Protein AF-A0A0N9IGC6-F1 (afdb_monomer_lite)

pLDDT: mean 84.23, std 11.09, range [43.72, 95.25]

Secondary structure (DSSP, 8-state):
----EEEEEEEEEEEE-TTT--EEEEEEEEEEEEET-PPPSSS---PEEE-GGG-EEEEEE-TTPPPBS-TT-EEEEEEEEEPPTT----EEEEEEEEEEE-TT--S-EEEEEEEEEEEEESEEEEEEEEEEE-GGGB-

Organism: NCBI:txid860235

Radius of gyration: 16.73 Å; chains: 1; bounding box: 41×33×43 Å

Sequence (139 aa):
MTSPLLCERRLDHLVTDAATGQTMRGTEYSGVMWIGGEPPTGGMFFGRSVPVAKARVASVLLPDSLPYLDPEATVVTQTWVSSGPGDPNPIIIAGQAELVPDPRGARVYWVQLTIRVAGSVPAGIGYRVVVEVHPDKVG

Structure (mmCIF, N/CA/C/O backbone):
data_AF-A0A0N9IGC6-F1
#
_entry.id   AF-A0A0N9IGC6-F1
#
loop_
_atom_site.group_PDB
_atom_site.id
_atom_site.type_symbol
_atom_site.label_atom_id
_atom_site.label_alt_id
_atom_site.label_comp_id
_atom_site.label_asym_id
_atom_site.label_entity_id
_atom_site.label_seq_id
_atom_site.pdbx_PDB_ins_code
_atom_site.Cartn_x
_atom_site.Cartn_y
_atom_site.Cartn_z
_atom_site.occupancy
_atom_site.B_iso_or_equiv
_atom_site.auth_seq_id
_atom_site.auth_comp_id
_atom_site.auth_asym_id
_atom_site.auth_atom_id
_atom_site.pdbx_PDB_model_num
ATOM 1 N N . MET A 1 1 ? 4.513 -12.585 -14.529 1.00 44.72 1 MET A N 1
ATOM 2 C CA . MET A 1 1 ? 5.733 -12.218 -13.781 1.00 44.72 1 MET A CA 1
ATOM 3 C C . MET A 1 1 ? 5.283 -11.474 -12.545 1.00 44.72 1 MET A C 1
ATOM 5 O O . MET A 1 1 ? 4.685 -10.417 -12.687 1.00 44.72 1 MET A O 1
ATOM 9 N N . THR A 1 2 ? 5.472 -12.071 -11.375 1.00 53.34 2 THR A N 1
ATOM 10 C CA . THR A 1 2 ? 5.227 -11.446 -10.073 1.00 53.34 2 THR A CA 1
ATOM 11 C C . THR A 1 2 ? 6.335 -10.432 -9.813 1.00 53.34 2 THR A C 1
ATOM 13 O O . THR A 1 2 ? 7.509 -10.789 -9.854 1.00 53.34 2 THR A O 1
ATOM 16 N N . SER A 1 3 ? 5.976 -9.167 -9.621 1.00 61.84 3 SER A N 1
ATOM 17 C CA . SER A 1 3 ? 6.912 -8.133 -9.179 1.00 61.84 3 SER A CA 1
ATOM 18 C C . SER A 1 3 ? 7.287 -8.413 -7.726 1.00 61.84 3 SER A C 1
ATOM 20 O O . SER A 1 3 ? 6.380 -8.400 -6.893 1.00 61.84 3 SER A O 1
ATOM 22 N N . PRO A 1 4 ? 8.558 -8.723 -7.403 1.00 70.56 4 PRO A N 1
ATOM 23 C CA . PRO A 1 4 ? 8.926 -8.968 -6.022 1.00 70.56 4 PRO A CA 1
ATOM 24 C C . PRO A 1 4 ? 8.757 -7.669 -5.235 1.00 70.56 4 PRO A C 1
ATOM 26 O O . PRO A 1 4 ? 9.176 -6.594 -5.678 1.00 70.56 4 PRO A O 1
ATOM 29 N N . LEU A 1 5 ? 8.086 -7.785 -4.094 1.00 72.94 5 LEU A N 1
ATOM 30 C CA . LEU A 1 5 ? 7.918 -6.711 -3.134 1.00 72.94 5 LEU A CA 1
ATOM 31 C C . LEU A 1 5 ? 8.808 -7.022 -1.936 1.00 72.94 5 LEU A C 1
ATOM 33 O O . LEU A 1 5 ? 8.678 -8.071 -1.306 1.00 72.94 5 LEU A O 1
ATOM 37 N N . LEU A 1 6 ? 9.734 -6.111 -1.670 1.00 74.38 6 LEU A N 1
ATOM 38 C CA . LEU A 1 6 ? 10.613 -6.141 -0.517 1.00 74.38 6 LEU A CA 1
ATOM 39 C C . LEU A 1 6 ? 10.006 -5.195 0.511 1.00 74.38 6 LEU A C 1
ATOM 41 O O . LEU A 1 6 ? 10.110 -3.976 0.369 1.00 74.38 6 LEU A O 1
ATOM 45 N N . CYS A 1 7 ? 9.316 -5.754 1.504 1.00 73.06 7 CYS A N 1
ATOM 46 C CA . CYS A 1 7 ? 8.902 -4.956 2.646 1.00 73.06 7 CYS A CA 1
ATOM 47 C C . CYS A 1 7 ? 10.101 -4.773 3.576 1.00 73.06 7 CYS A C 1
ATOM 49 O O . CYS A 1 7 ? 10.739 -5.749 3.971 1.00 73.06 7 CYS A O 1
ATOM 51 N N . GLU A 1 8 ? 10.412 -3.523 3.898 1.00 79.50 8 GLU A N 1
ATOM 52 C CA . GLU A 1 8 ? 11.593 -3.172 4.683 1.00 79.50 8 GLU A CA 1
ATOM 53 C C . GLU A 1 8 ? 11.213 -2.759 6.101 1.00 79.50 8 GLU A C 1
ATOM 55 O O . GLU A 1 8 ? 11.948 -3.042 7.050 1.00 79.50 8 GLU A O 1
ATOM 60 N N . ARG A 1 9 ? 10.063 -2.091 6.269 1.00 84.69 9 ARG A N 1
ATOM 61 C CA . ARG A 1 9 ? 9.678 -1.540 7.565 1.00 84.69 9 ARG A CA 1
ATOM 62 C C . ARG A 1 9 ? 8.169 -1.371 7.718 1.00 84.69 9 ARG A C 1
ATOM 64 O O . ARG A 1 9 ? 7.540 -0.664 6.928 1.00 84.69 9 ARG A O 1
ATOM 71 N N . ARG A 1 10 ? 7.662 -1.897 8.840 1.00 91.56 10 ARG A N 1
ATOM 72 C CA . ARG A 1 10 ? 6.383 -1.526 9.455 1.00 91.56 10 ARG A CA 1
ATOM 73 C C . ARG A 1 10 ? 6.615 -0.662 10.689 1.00 91.56 10 ARG A C 1
ATOM 75 O O . ARG A 1 10 ? 7.459 -1.000 11.520 1.00 91.56 10 ARG A O 1
ATOM 82 N N . LEU A 1 11 ? 5.864 0.424 10.835 1.00 92.00 11 LEU A N 1
ATOM 83 C CA . LEU A 1 11 ? 5.873 1.258 12.035 1.00 92.00 11 LEU A CA 1
ATOM 84 C C . LEU A 1 11 ? 4.445 1.506 12.527 1.00 92.00 11 LEU A C 1
ATOM 86 O O . LEU A 1 11 ? 3.670 2.215 11.891 1.00 92.00 11 LEU A O 1
ATOM 90 N N . ASP A 1 12 ? 4.128 0.952 13.692 1.00 92.81 12 ASP A N 1
ATOM 91 C CA . ASP A 1 12 ? 2.872 1.184 14.400 1.00 92.81 12 ASP A CA 1
ATOM 92 C C . ASP A 1 12 ? 3.026 2.349 15.386 1.00 92.81 12 ASP A C 1
ATOM 94 O O . ASP A 1 12 ? 3.994 2.406 16.146 1.00 92.81 12 ASP A O 1
ATOM 98 N N . HIS A 1 13 ? 2.077 3.280 15.382 1.00 92.25 13 HIS A N 1
ATOM 99 C CA . HIS A 1 13 ? 2.066 4.436 16.272 1.00 92.25 13 HIS A CA 1
ATOM 100 C C . HIS A 1 13 ? 0.635 4.925 16.535 1.00 92.25 13 HIS A C 1
ATOM 102 O O . HIS A 1 13 ? -0.301 4.579 15.818 1.00 92.25 13 HIS A O 1
ATOM 108 N N . LEU A 1 14 ? 0.453 5.708 17.598 1.00 93.00 14 LEU A N 1
ATOM 109 C CA . LEU A 1 14 ? -0.808 6.396 17.865 1.00 93.00 14 LEU A CA 1
ATOM 110 C C . LEU A 1 14 ? -0.733 7.810 17.291 1.00 93.00 14 LEU A C 1
ATOM 112 O O . LEU A 1 14 ? 0.267 8.505 17.472 1.00 93.00 14 LEU A O 1
ATOM 116 N N . VAL A 1 15 ? -1.797 8.220 16.617 1.00 91.19 15 VAL A N 1
ATOM 117 C CA . VAL A 1 15 ? -1.982 9.553 16.044 1.00 91.19 15 VAL A CA 1
ATOM 118 C C . VAL A 1 15 ? -3.265 10.151 16.594 1.00 91.19 15 VAL A C 1
ATOM 120 O O . VAL A 1 15 ? -4.225 9.439 16.871 1.00 91.19 15 VAL A O 1
ATOM 123 N N . THR A 1 16 ? -3.284 11.463 16.782 1.00 90.44 16 THR A N 1
ATOM 124 C CA . THR A 1 16 ? -4.511 12.175 17.140 1.00 90.44 16 THR A CA 1
ATOM 125 C C . THR A 1 16 ? -5.109 12.738 15.866 1.00 90.44 16 THR A C 1
ATOM 127 O O . THR A 1 16 ? -4.456 13.529 15.183 1.00 90.44 16 THR A O 1
ATOM 130 N N . ASP A 1 17 ? -6.341 12.349 15.553 1.00 84.00 17 ASP A N 1
ATOM 131 C CA . ASP A 1 17 ? -7.088 12.930 14.445 1.00 84.00 17 ASP A CA 1
ATOM 132 C C . ASP A 1 17 ? -7.287 14.429 14.712 1.00 84.00 17 ASP A C 1
ATOM 134 O O . ASP A 1 17 ? -7.868 14.832 15.722 1.00 84.00 17 ASP A O 1
ATOM 138 N N . ALA A 1 18 ? -6.763 15.273 13.824 1.00 80.62 18 ALA A N 1
ATOM 139 C CA . ALA A 1 18 ? -6.762 16.719 14.025 1.00 80.62 18 ALA A CA 1
ATOM 140 C C . ALA A 1 18 ? -8.162 17.352 13.914 1.00 80.62 18 ALA A C 1
ATOM 142 O O . ALA A 1 18 ? -8.369 18.450 14.430 1.00 80.62 18 ALA A O 1
ATOM 143 N N . ALA A 1 19 ? -9.111 16.691 13.245 1.00 83.50 19 ALA A N 1
ATOM 144 C CA . ALA A 1 19 ? -10.470 17.189 13.054 1.00 83.50 19 ALA A CA 1
ATOM 145 C C . ALA A 1 19 ? -11.400 16.800 14.214 1.00 83.50 19 ALA A C 1
ATOM 147 O O . ALA A 1 19 ? -12.267 17.582 14.599 1.00 83.50 19 ALA A O 1
ATOM 148 N N . THR A 1 20 ? -11.221 15.605 14.777 1.00 86.12 20 THR A N 1
ATOM 149 C CA . THR A 1 20 ? -12.110 15.023 15.796 1.00 86.12 20 THR A CA 1
ATOM 150 C C . THR A 1 20 ? -11.481 14.940 17.188 1.00 86.12 20 THR A C 1
ATOM 152 O O . THR A 1 20 ? -12.197 14.767 18.173 1.00 86.12 20 THR A O 1
ATOM 155 N N . GLY A 1 21 ? -10.155 15.055 17.295 1.00 88.19 21 GLY A N 1
ATOM 156 C CA . GLY A 1 21 ? -9.399 14.883 18.538 1.00 88.19 21 GLY A CA 1
ATOM 157 C C . GLY A 1 21 ? -9.296 13.431 19.016 1.00 88.19 21 GLY A C 1
ATOM 158 O O . GLY A 1 21 ? -8.777 13.188 20.107 1.00 88.19 21 GLY A O 1
ATOM 159 N N . GLN A 1 22 ? -9.794 12.464 18.241 1.00 89.62 22 GLN A N 1
ATOM 160 C CA . GLN A 1 22 ? -9.787 11.055 18.622 1.00 89.62 22 GLN A CA 1
ATOM 161 C C . GLN A 1 22 ? -8.397 10.434 18.473 1.00 89.62 22 GLN A C 1
ATOM 163 O O . GLN A 1 22 ? -7.630 10.777 17.573 1.00 89.62 22 GLN A O 1
ATOM 168 N N . THR A 1 23 ? -8.075 9.486 19.355 1.00 92.00 23 THR A N 1
ATOM 169 C CA . THR A 1 23 ? -6.876 8.659 19.214 1.00 92.00 23 THR A CA 1
ATOM 170 C C . THR A 1 23 ? -7.113 7.593 18.153 1.00 92.00 23 THR A C 1
ATOM 172 O O . THR A 1 23 ? -7.974 6.730 18.298 1.00 92.00 23 THR A O 1
ATOM 175 N N . MET A 1 24 ? -6.299 7.644 17.112 1.00 92.19 24 MET A N 1
ATOM 176 C CA . MET A 1 24 ? -6.273 6.725 15.989 1.00 92.19 24 MET A CA 1
ATOM 177 C C . MET A 1 24 ? -4.979 5.908 16.036 1.00 92.19 24 MET A C 1
ATOM 179 O O . MET A 1 24 ? -3.951 6.345 16.558 1.00 92.19 24 MET A O 1
ATOM 183 N N . ARG A 1 25 ? -5.017 4.697 15.491 1.00 92.25 25 ARG A N 1
ATOM 184 C CA . ARG A 1 25 ? -3.828 3.888 15.236 1.00 92.25 25 ARG A CA 1
ATOM 185 C C . ARG A 1 25 ? -3.354 4.161 13.815 1.00 92.25 25 ARG A C 1
ATOM 187 O O . ARG A 1 25 ? -4.090 3.897 12.870 1.00 92.25 25 ARG A O 1
ATOM 194 N N . GLY A 1 26 ? -2.126 4.648 13.689 1.00 93.00 26 GLY A N 1
ATOM 195 C CA . GLY A 1 26 ? -1.406 4.783 12.432 1.00 93.00 26 GLY A CA 1
ATOM 196 C C . GLY A 1 26 ? -0.463 3.600 12.233 1.00 93.00 26 GLY A C 1
ATOM 197 O O . GLY A 1 26 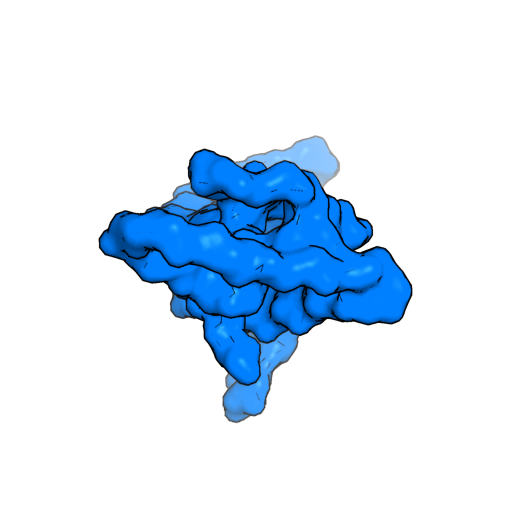? 0.366 3.303 13.097 1.00 93.00 26 GLY A O 1
ATOM 198 N N . THR A 1 27 ? -0.558 2.932 11.091 1.00 94.69 27 THR A N 1
ATOM 199 C CA . THR A 1 27 ? 0.412 1.919 10.670 1.00 94.69 27 THR A CA 1
ATOM 200 C C . THR A 1 27 ? 1.028 2.343 9.350 1.00 94.69 27 THR A C 1
ATOM 202 O O . THR A 1 27 ? 0.337 2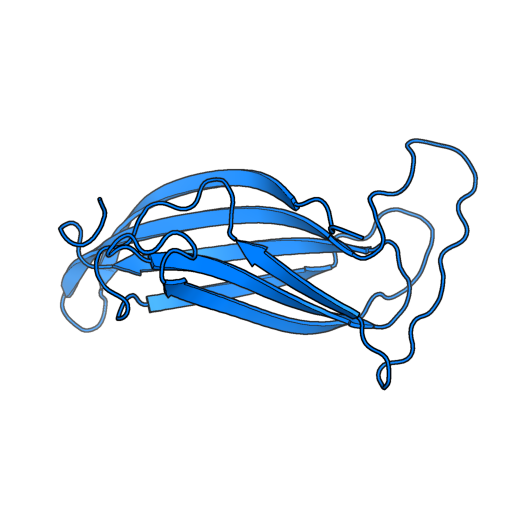.514 8.348 1.00 94.69 27 THR A O 1
ATOM 205 N N . GLU A 1 28 ? 2.343 2.517 9.357 1.00 94.62 28 GLU A N 1
ATOM 206 C CA . GLU A 1 28 ? 3.129 2.842 8.177 1.00 94.62 28 GLU A CA 1
ATOM 207 C C . GLU A 1 28 ? 3.806 1.586 7.631 1.00 94.62 28 GLU A C 1
ATOM 209 O O . GLU A 1 28 ? 4.510 0.893 8.365 1.00 94.62 28 GLU A O 1
ATOM 214 N N . TYR A 1 29 ? 3.632 1.336 6.338 1.00 94.38 29 TYR A N 1
ATOM 215 C CA . TYR A 1 29 ? 4.284 0.283 5.570 1.00 94.38 29 TYR A CA 1
ATOM 216 C C . TYR A 1 29 ? 5.198 0.916 4.532 1.00 94.38 29 TYR A C 1
ATOM 218 O O . TYR A 1 29 ? 4.760 1.770 3.758 1.00 94.38 29 TYR A O 1
ATOM 226 N N . SER A 1 30 ? 6.452 0.485 4.473 1.00 93.38 30 SER A N 1
ATOM 227 C CA . SER A 1 30 ? 7.412 1.012 3.505 1.00 93.38 30 SER A CA 1
ATOM 228 C C . SER A 1 30 ? 8.345 -0.063 2.967 1.00 93.38 30 SER A C 1
ATOM 230 O O . SE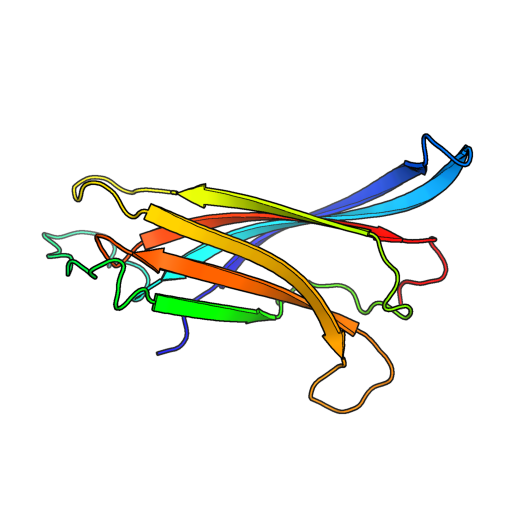R A 1 30 ? 8.639 -1.060 3.634 1.00 93.38 30 SER A O 1
ATOM 232 N N . GLY A 1 31 ? 8.788 0.140 1.733 1.00 91.31 31 GLY A N 1
ATOM 233 C CA . GLY A 1 31 ? 9.672 -0.788 1.048 1.00 91.31 31 GLY A CA 1
ATOM 234 C C . GLY A 1 31 ? 9.829 -0.456 -0.427 1.00 91.31 31 GLY A C 1
ATOM 235 O O . GLY A 1 31 ? 9.524 0.656 -0.871 1.00 91.31 31 GLY A O 1
ATOM 236 N N . VAL A 1 32 ? 10.285 -1.446 -1.194 1.00 89.44 32 VAL A N 1
ATOM 237 C CA . VAL A 1 32 ? 10.527 -1.329 -2.634 1.00 89.44 32 VAL A CA 1
ATOM 238 C C . VAL A 1 32 ? 9.773 -2.420 -3.384 1.00 89.44 32 VAL A C 1
ATOM 240 O O . VAL A 1 32 ? 9.869 -3.605 -3.069 1.00 89.44 32 VAL A O 1
ATOM 243 N N . MET A 1 33 ? 9.042 -2.028 -4.426 1.00 87.94 33 MET A N 1
ATOM 244 C CA . MET A 1 33 ? 8.470 -2.954 -5.399 1.00 87.94 33 MET A CA 1
ATOM 245 C C . MET A 1 33 ? 9.250 -2.891 -6.713 1.00 87.94 33 MET A C 1
ATOM 247 O O . MET A 1 33 ? 9.395 -1.822 -7.306 1.00 87.94 33 MET A O 1
ATOM 251 N N . TRP A 1 34 ? 9.685 -4.046 -7.214 1.00 86.56 34 TRP A N 1
ATOM 252 C CA . TRP A 1 34 ? 10.409 -4.140 -8.481 1.00 86.56 34 TRP A CA 1
ATOM 253 C C . TRP A 1 34 ? 9.484 -4.450 -9.659 1.00 86.56 34 TRP A C 1
ATOM 255 O O . TRP A 1 34 ? 8.977 -5.564 -9.832 1.00 86.56 34 TRP A O 1
ATOM 265 N N . ILE A 1 35 ? 9.2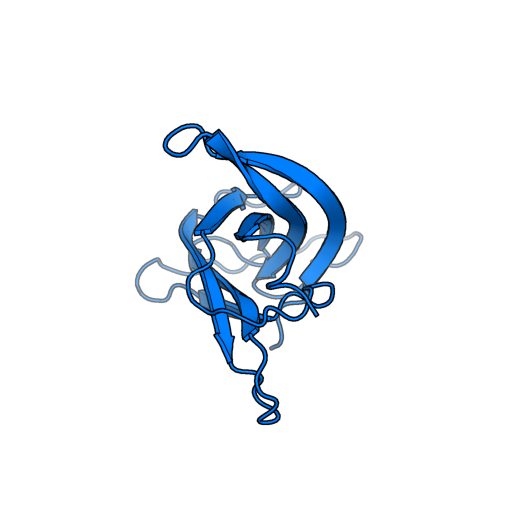87 -3.475 -10.541 1.00 82.94 35 ILE A N 1
ATOM 266 C CA . ILE A 1 35 ? 8.538 -3.648 -11.787 1.00 82.94 35 ILE A CA 1
ATOM 267 C C . ILE A 1 35 ? 9.475 -4.186 -12.860 1.00 82.94 35 ILE A C 1
ATOM 269 O O . ILE A 1 35 ? 10.424 -3.513 -13.234 1.00 82.94 35 ILE A O 1
ATOM 273 N N . GLY A 1 36 ? 9.184 -5.370 -13.406 1.00 79.31 36 GLY A N 1
ATOM 274 C CA . GLY A 1 36 ? 10.048 -6.018 -14.403 1.00 79.31 36 GLY A CA 1
ATOM 275 C C . GLY A 1 36 ? 11.128 -6.937 -13.822 1.00 79.31 36 GLY A C 1
ATOM 276 O O . GLY A 1 36 ? 11.928 -7.449 -14.596 1.00 79.31 36 GLY A O 1
ATOM 277 N N . GLY A 1 37 ? 11.094 -7.188 -12.508 1.00 79.56 37 GLY A N 1
ATOM 278 C CA . GLY A 1 37 ? 12.076 -8.000 -11.783 1.00 79.56 37 GLY A CA 1
ATOM 279 C C . GLY A 1 37 ? 13.134 -7.140 -11.097 1.00 79.56 37 GLY A C 1
ATOM 280 O O . GLY A 1 37 ? 13.318 -5.982 -11.456 1.00 79.56 37 GLY A O 1
ATOM 281 N N . GLU A 1 38 ? 13.795 -7.690 -10.085 1.00 79.94 38 GLU A N 1
ATOM 282 C CA . GLU A 1 38 ? 14.975 -7.063 -9.488 1.00 79.94 38 GLU A CA 1
ATOM 283 C C . GLU A 1 38 ? 16.173 -7.259 -10.435 1.00 79.94 38 GLU A C 1
ATOM 285 O O . GLU A 1 38 ? 16.364 -8.371 -10.944 1.00 79.94 38 GLU A O 1
ATOM 290 N N . PRO A 1 39 ? 16.950 -6.207 -10.745 1.00 73.19 39 PRO A N 1
ATOM 291 C CA . PRO A 1 39 ? 18.135 -6.350 -11.573 1.00 73.19 39 PRO A CA 1
ATOM 292 C C . PRO A 1 39 ? 19.182 -7.224 -10.859 1.00 73.19 39 PRO A C 1
ATOM 294 O O . PRO A 1 39 ? 19.338 -7.128 -9.642 1.00 73.19 39 PRO A O 1
ATOM 297 N N . PRO A 1 40 ? 19.925 -8.071 -11.593 1.00 70.94 40 PRO A N 1
ATOM 298 C CA . PRO A 1 40 ? 20.984 -8.881 -11.003 1.00 70.94 40 PRO A CA 1
ATOM 299 C C . PRO A 1 40 ? 22.073 -8.003 -10.369 1.00 70.94 40 PRO A C 1
ATOM 301 O O . PRO A 1 40 ? 22.424 -6.940 -10.885 1.00 70.94 40 PRO A O 1
ATOM 304 N N . THR A 1 41 ? 22.637 -8.465 -9.253 1.00 69.75 41 THR A N 1
ATOM 305 C CA . THR A 1 41 ? 23.758 -7.811 -8.572 1.00 69.75 41 THR A CA 1
ATOM 306 C C . THR A 1 41 ? 25.043 -7.980 -9.390 1.00 69.75 41 THR A C 1
ATOM 308 O O . THR A 1 41 ? 25.742 -8.986 -9.289 1.00 69.75 41 THR A O 1
ATOM 311 N N . GLY A 1 42 ? 25.357 -6.976 -10.214 1.00 63.28 42 GLY A N 1
ATOM 312 C CA . GLY A 1 42 ? 26.584 -6.896 -11.014 1.00 63.28 42 GLY A CA 1
ATOM 313 C C . GLY A 1 42 ? 26.400 -7.212 -12.504 1.00 63.28 42 GLY A C 1
ATOM 314 O O . GLY A 1 42 ? 25.450 -7.870 -12.919 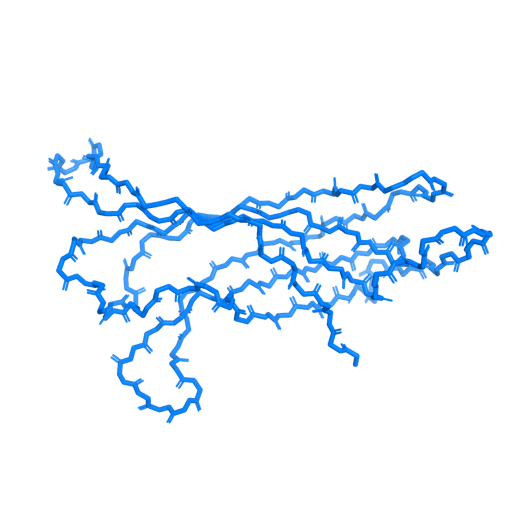1.00 63.28 42 GLY A O 1
ATOM 315 N N . GLY A 1 43 ? 27.345 -6.733 -13.320 1.00 63.28 43 GLY A N 1
ATOM 316 C CA . GLY A 1 43 ? 27.325 -6.873 -14.780 1.00 63.28 43 GLY A CA 1
ATOM 317 C C . GLY A 1 43 ? 26.603 -5.736 -15.513 1.00 63.28 43 GLY A C 1
ATOM 318 O O . GLY A 1 43 ? 26.026 -4.837 -14.906 1.00 63.28 43 GLY A O 1
ATOM 319 N N . MET A 1 44 ? 26.677 -5.759 -16.847 1.00 64.50 44 MET A N 1
ATOM 320 C CA . MET A 1 44 ? 25.959 -4.821 -17.710 1.00 64.50 44 MET A CA 1
ATOM 321 C C . MET A 1 44 ? 24.542 -5.349 -17.941 1.00 64.50 44 MET A C 1
ATOM 323 O O . MET A 1 44 ? 24.367 -6.444 -18.473 1.00 64.50 44 MET A O 1
ATOM 327 N N . PHE A 1 45 ? 23.538 -4.577 -17.535 1.00 66.94 45 PHE A N 1
ATOM 328 C CA . PHE A 1 45 ? 22.133 -4.915 -17.725 1.00 66.94 45 PHE A CA 1
ATOM 329 C C . PHE A 1 45 ? 21.499 -3.954 -18.736 1.00 66.94 45 PHE A C 1
ATOM 331 O O . PHE A 1 45 ? 21.704 -2.745 -18.656 1.00 66.94 45 PHE A O 1
ATOM 338 N N . PHE A 1 46 ? 20.717 -4.487 -19.676 1.00 67.00 46 PHE A N 1
ATOM 339 C CA . PHE A 1 46 ? 19.970 -3.685 -20.645 1.00 67.00 46 PHE A CA 1
ATOM 340 C C . PHE A 1 46 ? 18.496 -3.620 -20.245 1.00 67.00 46 PHE A C 1
ATOM 342 O O . PHE A 1 46 ? 17.780 -4.622 -20.311 1.00 67.00 46 PHE A O 1
ATOM 349 N N . GLY A 1 47 ? 18.042 -2.433 -19.837 1.00 70.88 47 GLY A N 1
ATOM 350 C CA . GLY A 1 47 ? 16.629 -2.147 -19.613 1.00 70.88 47 GLY A CA 1
ATOM 351 C C . GLY A 1 47 ? 15.811 -2.217 -20.899 1.00 70.88 47 GLY A C 1
ATOM 352 O O . GLY A 1 47 ? 16.324 -2.064 -22.009 1.00 70.88 47 GLY A O 1
ATOM 353 N N . ARG A 1 48 ? 14.500 -2.437 -20.757 1.00 74.75 48 ARG A N 1
ATOM 354 C CA . ARG A 1 48 ? 13.545 -2.179 -21.845 1.00 74.75 48 ARG A CA 1
ATOM 355 C C . ARG A 1 48 ? 12.796 -0.887 -21.556 1.00 74.75 48 ARG A C 1
ATOM 357 O O . ARG A 1 48 ? 12.349 -0.671 -20.431 1.00 74.75 48 ARG A O 1
ATOM 364 N N . SER A 1 49 ? 12.540 -0.102 -22.595 1.00 80.69 49 SER A N 1
ATOM 365 C CA . SER A 1 49 ? 11.631 1.037 -22.501 1.00 80.69 49 SER A CA 1
ATOM 366 C C . SER A 1 49 ? 10.176 0.592 -22.675 1.00 80.69 49 SER A C 1
ATOM 368 O O . SER A 1 49 ? 9.839 -0.180 -23.579 1.00 80.69 49 SER A O 1
ATOM 370 N N . VAL A 1 50 ? 9.296 1.068 -21.797 1.00 77.50 50 VAL A N 1
ATOM 371 C CA . VAL A 1 50 ? 7.848 0.862 -21.852 1.00 77.50 50 VAL A CA 1
ATOM 372 C C . VAL A 1 50 ? 7.176 2.199 -22.178 1.00 77.50 50 VAL A C 1
ATOM 374 O O . VAL A 1 50 ? 7.255 3.124 -21.372 1.00 77.50 50 VAL A O 1
ATOM 377 N N . PRO A 1 51 ? 6.466 2.339 -23.311 1.00 78.75 51 PRO A N 1
ATOM 378 C CA . PRO A 1 51 ? 5.766 3.582 -23.617 1.00 78.75 51 PRO A CA 1
ATOM 379 C C . PRO A 1 51 ? 4.598 3.804 -22.646 1.00 78.75 51 PRO A C 1
ATOM 381 O O . PRO A 1 51 ? 3.960 2.843 -22.215 1.00 78.75 51 PRO A O 1
ATOM 384 N N . VAL A 1 52 ? 4.256 5.066 -22.365 1.00 77.62 52 VAL A N 1
ATOM 385 C CA . VAL A 1 52 ? 3.152 5.454 -21.456 1.00 77.62 52 VAL A CA 1
ATOM 386 C C . VAL A 1 52 ? 1.826 4.773 -21.824 1.00 77.62 52 VAL A C 1
ATOM 388 O O . VAL A 1 52 ? 1.119 4.269 -20.951 1.00 77.62 52 VAL A O 1
ATOM 391 N N . ALA A 1 53 ? 1.527 4.650 -23.122 1.00 82.06 53 ALA A N 1
ATOM 392 C CA . ALA A 1 53 ? 0.334 3.959 -23.623 1.00 82.06 53 ALA A CA 1
ATOM 393 C C . ALA A 1 53 ? 0.285 2.455 -23.276 1.00 82.06 53 ALA A C 1
ATOM 395 O O . ALA A 1 53 ? -0.787 1.858 -23.280 1.00 82.06 53 ALA A O 1
ATOM 396 N N . LYS A 1 54 ? 1.431 1.835 -22.965 1.00 84.94 54 LYS A N 1
ATOM 397 C CA . LYS A 1 54 ? 1.562 0.424 -22.559 1.00 84.94 54 LYS A CA 1
ATOM 398 C C . LYS A 1 54 ? 2.160 0.284 -21.159 1.00 84.94 54 LYS A C 1
ATOM 400 O O . LYS A 1 54 ? 2.860 -0.694 -20.887 1.00 84.94 54 LYS A O 1
ATOM 405 N N . ALA A 1 55 ? 1.905 1.269 -20.297 1.00 84.19 55 ALA A N 1
ATOM 406 C CA . ALA A 1 55 ? 2.350 1.268 -18.912 1.00 84.19 55 ALA A CA 1
ATOM 407 C C . ALA A 1 55 ? 2.098 -0.082 -18.233 1.00 84.19 55 ALA A C 1
ATOM 409 O O . ALA A 1 55 ? 1.042 -0.698 -18.400 1.00 84.19 55 ALA A O 1
ATOM 410 N N . ARG A 1 56 ? 3.075 -0.537 -17.455 1.00 85.19 56 ARG A N 1
ATOM 411 C CA . ARG A 1 56 ? 2.937 -1.738 -16.639 1.00 85.19 56 ARG A CA 1
ATOM 412 C C . ARG A 1 56 ? 2.202 -1.381 -15.359 1.00 85.19 56 ARG A C 1
ATOM 414 O O . ARG A 1 56 ? 2.479 -0.350 -14.758 1.00 85.19 56 ARG A O 1
ATOM 421 N N . VAL A 1 57 ? 1.279 -2.247 -14.968 1.00 88.06 57 VAL A N 1
ATOM 422 C CA . VAL A 1 57 ? 0.574 -2.175 -13.690 1.00 88.06 57 VAL A CA 1
ATOM 423 C C . VAL A 1 57 ? 1.019 -3.372 -12.866 1.00 88.06 57 VAL A C 1
ATOM 425 O O . VAL A 1 57 ? 1.037 -4.493 -13.380 1.00 88.06 57 VAL A O 1
ATOM 428 N N . ALA A 1 58 ? 1.392 -3.127 -11.617 1.00 88.75 58 ALA A N 1
ATOM 429 C CA . ALA A 1 58 ? 1.557 -4.164 -10.614 1.00 88.75 58 ALA A CA 1
ATOM 430 C C . ALA A 1 58 ? 0.637 -3.850 -9.439 1.00 88.75 58 ALA A C 1
ATOM 432 O O . ALA A 1 58 ? 0.621 -2.717 -8.959 1.00 88.75 58 ALA A O 1
ATOM 433 N N . SER A 1 59 ? -0.107 -4.864 -9.011 1.00 91.56 59 SER A N 1
ATOM 434 C CA . SER A 1 59 ? -0.990 -4.823 -7.851 1.00 91.56 59 SER A CA 1
ATOM 435 C C . SER A 1 59 ? -0.614 -5.974 -6.936 1.00 91.56 59 SER A C 1
ATOM 437 O O . SER A 1 59 ? -0.517 -7.117 -7.389 1.00 91.56 59 SER A O 1
ATOM 439 N N . VAL A 1 60 ? -0.350 -5.662 -5.673 1.00 90.62 60 VAL A N 1
ATOM 440 C CA . VAL A 1 60 ? 0.155 -6.614 -4.684 1.00 90.62 60 VAL A CA 1
ATOM 441 C C . VAL A 1 60 ? -0.456 -6.320 -3.321 1.00 90.62 60 VAL A C 1
ATOM 443 O O . VAL A 1 60 ? -0.592 -5.160 -2.935 1.00 90.62 60 VAL A O 1
ATOM 446 N N . LEU A 1 61 ? -0.811 -7.373 -2.587 1.00 92.00 61 LEU A N 1
ATOM 447 C CA . LEU A 1 61 ? -1.104 -7.257 -1.161 1.00 92.00 61 LEU A CA 1
ATOM 448 C C . LEU A 1 61 ? 0.208 -7.027 -0.410 1.00 92.00 61 LEU A C 1
ATOM 450 O O . LEU A 1 61 ? 1.197 -7.714 -0.686 1.00 92.00 61 LEU A O 1
ATOM 454 N N . LEU A 1 62 ? 0.223 -6.082 0.530 1.00 91.31 62 LEU A N 1
ATOM 455 C CA . LEU A 1 62 ? 1.389 -5.872 1.381 1.00 91.31 62 LEU A CA 1
ATOM 456 C C . LEU A 1 62 ? 1.545 -7.075 2.334 1.00 91.31 62 LEU A C 1
ATOM 458 O O . LEU A 1 62 ? 0.608 -7.403 3.062 1.00 91.31 62 LEU A O 1
ATOM 462 N N . PRO A 1 63 ? 2.701 -7.761 2.333 1.00 83.44 63 PRO A N 1
ATOM 463 C CA . PRO A 1 63 ? 2.882 -9.051 2.999 1.00 83.44 63 PRO A CA 1
ATOM 464 C C . PRO A 1 63 ? 2.878 -8.957 4.528 1.00 83.44 63 PRO A C 1
ATOM 466 O O . PRO A 1 63 ? 2.594 -9.943 5.200 1.00 83.44 63 PRO A O 1
ATOM 469 N N . ASP A 1 64 ? 3.191 -7.787 5.075 1.00 85.12 64 ASP A N 1
ATOM 470 C CA . ASP A 1 64 ? 3.209 -7.474 6.503 1.00 85.12 64 ASP A CA 1
ATOM 471 C C . ASP A 1 64 ? 2.014 -6.611 6.943 1.00 85.12 64 ASP A C 1
ATOM 473 O O . ASP A 1 64 ? 1.987 -6.144 8.091 1.00 85.12 64 ASP A O 1
ATOM 477 N N . SER A 1 65 ? 1.034 -6.420 6.045 1.00 87.88 65 SER A N 1
ATOM 478 C CA . SER A 1 65 ? -0.235 -5.759 6.344 1.00 87.88 65 SER A CA 1
ATOM 479 C C . SER A 1 65 ? -0.876 -6.393 7.568 1.00 87.88 65 SER A C 1
ATOM 481 O O . SER A 1 65 ? -0.927 -7.614 7.702 1.00 87.88 65 SER A O 1
ATOM 483 N N . LEU A 1 66 ? -1.404 -5.556 8.449 1.00 91.56 66 LEU A N 1
ATOM 484 C CA . LEU A 1 66 ? -2.313 -5.995 9.498 1.00 91.56 66 LEU A CA 1
ATOM 485 C C . LEU A 1 66 ? -3.680 -6.339 8.885 1.00 91.56 66 LEU A C 1
ATOM 487 O O . LEU A 1 66 ? -4.011 -5.807 7.817 1.00 91.56 66 LEU A O 1
ATOM 491 N N . PRO A 1 67 ? -4.471 -7.214 9.528 1.00 93.25 67 PRO A N 1
ATOM 492 C CA . PRO A 1 67 ? -5.859 -7.412 9.154 1.00 93.25 67 PRO A CA 1
ATOM 493 C C . PRO A 1 67 ? -6.702 -6.252 9.698 1.00 93.25 67 PRO A C 1
ATOM 495 O O . PRO A 1 67 ? -6.767 -6.008 10.904 1.00 93.25 67 PRO A O 1
ATOM 498 N N . TYR A 1 68 ? -7.374 -5.538 8.804 1.00 93.38 68 TYR A N 1
ATOM 499 C CA . TYR A 1 68 ? -8.292 -4.461 9.163 1.00 93.38 68 TYR A CA 1
ATOM 500 C C . TYR A 1 68 ? -9.718 -5.000 9.226 1.00 93.38 68 TYR A C 1
ATOM 502 O O . TYR A 1 68 ? -10.149 -5.745 8.349 1.00 93.38 68 TYR A O 1
ATOM 510 N N . LEU A 1 69 ? -10.459 -4.643 10.270 1.00 92.75 69 LEU A N 1
ATOM 511 C CA . LEU A 1 69 ? -11.851 -5.068 10.467 1.00 92.75 69 LEU A CA 1
ATOM 512 C C . LEU A 1 69 ? -12.854 -4.111 9.810 1.00 92.75 69 LEU A C 1
ATOM 514 O O . LEU A 1 69 ? -14.047 -4.405 9.763 1.00 92.75 69 LEU A O 1
ATOM 518 N N . ASP A 1 70 ? -12.373 -2.964 9.334 1.00 83.62 70 ASP A N 1
ATOM 519 C CA . ASP A 1 70 ? -13.178 -1.870 8.805 1.00 83.62 70 ASP A CA 1
ATOM 520 C C . ASP A 1 70 ? -12.601 -1.385 7.468 1.00 83.62 70 ASP A C 1
ATOM 522 O O . ASP A 1 70 ? -11.408 -1.066 7.420 1.00 83.62 70 ASP A O 1
ATOM 526 N N . PRO A 1 71 ? -13.397 -1.330 6.386 1.00 84.12 71 PRO A N 1
ATOM 527 C CA . PRO A 1 71 ? -12.938 -0.778 5.117 1.00 84.12 71 PRO A CA 1
ATOM 528 C C . PRO A 1 71 ? -12.833 0.754 5.119 1.00 84.12 71 PRO A C 1
ATOM 530 O O . PRO A 1 71 ? -12.205 1.293 4.213 1.00 84.12 71 PRO A O 1
ATOM 533 N N . GLU A 1 72 ? -13.421 1.462 6.092 1.00 82.94 72 GLU A N 1
ATOM 534 C CA . GLU A 1 72 ? -13.466 2.935 6.119 1.00 82.94 72 GLU A CA 1
ATOM 535 C C . GLU A 1 72 ? -12.206 3.595 6.714 1.00 82.94 72 GLU A C 1
ATOM 537 O O . GLU A 1 72 ? -12.221 4.771 7.075 1.00 82.94 72 GLU A O 1
ATOM 542 N N . ALA A 1 73 ? -11.092 2.866 6.819 1.00 85.94 73 ALA A N 1
ATOM 543 C CA . ALA A 1 73 ? -9.828 3.445 7.264 1.00 85.94 73 ALA A CA 1
ATOM 544 C C . ALA A 1 73 ? -9.307 4.506 6.281 1.00 85.94 73 ALA A C 1
ATOM 546 O O . ALA A 1 73 ? -9.414 4.368 5.059 1.00 85.94 73 ALA A O 1
ATOM 547 N N . THR A 1 74 ? -8.639 5.526 6.814 1.00 87.06 74 THR A N 1
ATOM 548 C CA . THR A 1 74 ? -7.905 6.485 5.988 1.00 87.06 74 THR A CA 1
ATOM 549 C C . THR A 1 74 ? -6.639 5.811 5.470 1.00 87.06 74 THR A C 1
ATOM 551 O O . THR A 1 74 ? -5.808 5.358 6.255 1.00 87.06 74 THR A O 1
ATOM 554 N N . VAL A 1 75 ? -6.466 5.763 4.146 1.00 88.88 75 VAL A N 1
ATOM 555 C CA . VAL A 1 75 ? -5.270 5.202 3.501 1.00 88.88 75 VAL A CA 1
ATOM 556 C C . VAL A 1 75 ? -4.579 6.284 2.680 1.00 88.88 75 VAL A C 1
ATOM 558 O O . VAL A 1 75 ? -5.114 6.774 1.687 1.00 88.88 75 VAL A O 1
ATOM 561 N N . VAL A 1 76 ? -3.362 6.644 3.077 1.00 89.25 76 VAL A N 1
ATOM 562 C CA . VAL A 1 76 ? -2.518 7.609 2.366 1.00 89.25 76 VAL A CA 1
ATOM 563 C C . VAL A 1 76 ? -1.357 6.870 1.726 1.00 89.25 76 VAL A C 1
ATOM 565 O O . VAL A 1 76 ? -0.651 6.108 2.379 1.00 89.25 76 VAL A O 1
ATOM 568 N N . THR A 1 77 ? -1.137 7.107 0.435 1.00 91.69 77 THR A N 1
ATOM 569 C CA . THR A 1 77 ? -0.064 6.459 -0.326 1.00 91.69 77 THR A CA 1
ATOM 570 C C . THR A 1 77 ? 0.884 7.485 -0.909 1.00 91.69 77 THR A C 1
ATOM 572 O O . THR A 1 77 ? 0.469 8.446 -1.552 1.00 91.69 77 THR A O 1
ATOM 575 N N . GLN A 1 78 ? 2.174 7.243 -0.728 1.00 91.38 78 GLN A N 1
ATOM 576 C CA . GLN A 1 78 ? 3.257 7.973 -1.363 1.00 91.38 78 GLN A CA 1
ATOM 577 C C . GLN A 1 78 ? 4.122 6.970 -2.122 1.00 91.38 78 GLN A C 1
ATOM 579 O O . GLN A 1 78 ? 4.466 5.908 -1.605 1.00 91.38 78 GLN A O 1
ATOM 584 N N . THR A 1 79 ? 4.461 7.295 -3.366 1.00 86.75 79 THR A N 1
ATOM 585 C CA . THR A 1 79 ? 5.336 6.465 -4.201 1.00 86.75 79 THR A CA 1
ATOM 586 C C . THR A 1 79 ? 6.403 7.338 -4.835 1.00 86.75 79 THR A C 1
ATOM 588 O O . THR A 1 79 ? 6.142 8.485 -5.198 1.00 86.75 79 THR A O 1
ATOM 591 N N . TRP A 1 80 ? 7.613 6.805 -4.950 1.00 86.94 80 TRP A N 1
ATOM 592 C CA . TRP A 1 80 ? 8.736 7.487 -5.579 1.00 86.94 80 TRP A CA 1
ATOM 593 C C . TRP A 1 80 ? 9.614 6.489 -6.324 1.00 86.94 80 TRP A C 1
ATOM 595 O O . TRP A 1 80 ? 9.638 5.292 -6.041 1.00 86.94 80 TRP A O 1
ATOM 605 N N . VAL A 1 81 ? 10.337 6.986 -7.318 1.00 81.69 81 VAL A N 1
ATOM 606 C CA . VAL A 1 81 ? 11.301 6.176 -8.057 1.00 81.69 81 VAL A CA 1
ATOM 607 C C . VAL A 1 81 ? 12.533 5.962 -7.181 1.00 81.69 81 VAL A C 1
ATOM 609 O O . VAL A 1 81 ? 13.143 6.926 -6.725 1.00 81.69 81 VAL A O 1
ATOM 612 N N . SER A 1 82 ? 12.916 4.703 -6.9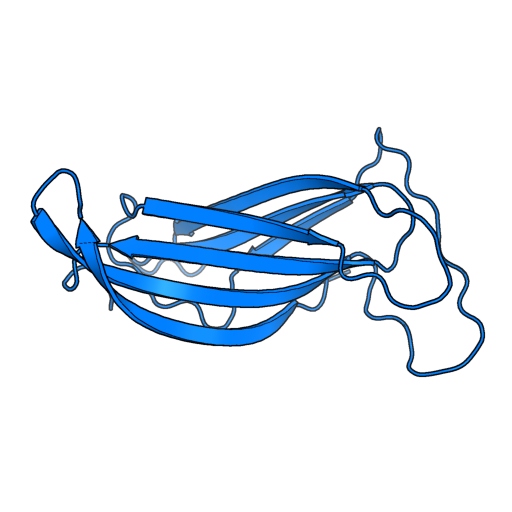81 1.00 71.50 82 SER A N 1
ATOM 613 C CA . SER A 1 82 ? 14.199 4.303 -6.404 1.00 71.50 82 SER A CA 1
ATOM 614 C C . SER A 1 82 ? 15.072 3.771 -7.546 1.00 71.50 82 SER A C 1
ATOM 616 O O . SER A 1 82 ? 15.050 2.586 -7.877 1.00 71.50 82 SER A O 1
ATOM 618 N N . SER A 1 83 ? 15.750 4.664 -8.271 1.00 63.84 83 SER A N 1
ATOM 619 C CA . SER A 1 83 ? 16.602 4.275 -9.403 1.00 63.84 83 SER A CA 1
ATOM 620 C C . SER A 1 83 ? 17.994 3.848 -8.932 1.00 63.84 83 SER A C 1
ATOM 622 O O . SER A 1 83 ? 18.648 4.592 -8.202 1.00 63.84 83 SER A O 1
ATOM 624 N N . GLY A 1 84 ? 18.469 2.694 -9.411 1.00 51.91 84 GLY A N 1
ATOM 625 C CA . GLY A 1 84 ? 19.884 2.309 -9.373 1.00 51.91 84 GLY A CA 1
ATOM 626 C C . GLY A 1 84 ? 20.687 2.916 -10.540 1.00 51.91 84 GLY A C 1
ATOM 627 O O . GLY A 1 84 ? 20.094 3.487 -11.458 1.00 51.91 84 GLY A O 1
ATOM 628 N N . PRO A 1 85 ? 22.030 2.824 -10.533 1.00 43.72 85 PRO A N 1
ATOM 629 C CA . PRO A 1 85 ? 22.873 3.472 -11.538 1.00 43.72 85 PRO A CA 1
ATOM 630 C C . PRO A 1 85 ? 22.659 2.878 -12.942 1.00 43.72 85 PRO A C 1
ATOM 632 O O . PRO A 1 85 ? 22.755 1.665 -13.105 1.00 43.72 85 PRO A O 1
ATOM 635 N N . GLY A 1 86 ? 22.452 3.724 -13.962 1.00 52.28 86 GLY A N 1
ATOM 636 C CA . GLY A 1 86 ? 22.670 3.351 -15.370 1.00 52.28 86 GLY A CA 1
ATOM 637 C C . GLY A 1 86 ? 21.485 3.356 -16.349 1.00 52.28 86 GLY A C 1
ATOM 638 O O . GLY A 1 86 ? 21.737 3.115 -17.525 1.00 52.28 86 GLY A O 1
ATOM 639 N N . ASP A 1 87 ? 20.242 3.665 -15.960 1.00 56.00 87 ASP A N 1
ATOM 640 C CA . ASP A 1 87 ? 19.131 3.786 -16.932 1.00 56.00 87 ASP A CA 1
ATOM 641 C C . ASP A 1 87 ? 18.143 4.917 -16.548 1.00 56.00 87 ASP A C 1
ATOM 643 O O . ASP A 1 87 ? 17.637 4.931 -15.420 1.00 56.00 87 ASP A O 1
ATOM 647 N N . PRO A 1 88 ? 17.898 5.906 -17.436 1.00 60.50 88 PRO A N 1
ATOM 648 C CA . PRO A 1 88 ? 17.164 7.121 -17.107 1.00 60.50 88 PRO A CA 1
ATOM 649 C C . PRO A 1 88 ? 15.637 6.960 -17.225 1.00 60.50 88 PRO A C 1
ATOM 651 O O . PRO A 1 88 ? 15.087 6.661 -18.281 1.00 60.50 88 PRO A O 1
ATOM 654 N N . ASN A 1 89 ? 14.948 7.341 -16.149 1.00 72.69 89 ASN A N 1
ATOM 655 C CA . ASN A 1 89 ? 13.561 7.826 -16.131 1.00 72.69 89 ASN A CA 1
ATOM 656 C C . ASN A 1 89 ? 12.429 6.778 -16.232 1.00 72.69 89 ASN A C 1
ATOM 658 O O . ASN A 1 89 ? 11.571 6.890 -17.116 1.00 72.69 89 ASN A O 1
ATOM 662 N N . PRO A 1 90 ? 12.309 5.807 -15.304 1.00 77.56 90 PRO A N 1
ATOM 663 C CA . PRO A 1 90 ? 10.979 5.284 -15.006 1.00 77.56 90 PRO A CA 1
ATOM 664 C C . PRO A 1 90 ? 10.076 6.443 -14.547 1.00 77.56 90 PRO A C 1
ATOM 666 O O . PRO A 1 90 ? 10.488 7.318 -13.787 1.00 77.56 90 PRO A O 1
ATOM 669 N N . ILE A 1 91 ? 8.837 6.457 -15.028 1.00 83.69 91 ILE A N 1
ATOM 670 C CA . ILE A 1 91 ? 7.828 7.461 -14.691 1.00 83.69 91 ILE A CA 1
ATOM 671 C C . ILE A 1 91 ? 6.702 6.746 -13.961 1.00 83.69 91 ILE A C 1
ATOM 673 O O . ILE A 1 91 ? 6.067 5.840 -14.513 1.00 83.69 91 ILE A O 1
ATOM 677 N N . ILE A 1 92 ? 6.435 7.177 -12.731 1.00 87.19 92 ILE A N 1
ATOM 678 C CA . ILE A 1 92 ? 5.235 6.775 -12.002 1.00 87.19 92 ILE A CA 1
ATOM 679 C C . ILE A 1 92 ? 4.068 7.546 -12.608 1.00 87.19 92 ILE A C 1
ATOM 681 O O . ILE A 1 92 ? 4.008 8.769 -12.534 1.00 87.19 92 ILE A O 1
ATOM 685 N N . ILE A 1 93 ? 3.150 6.820 -13.239 1.00 89.25 93 ILE A N 1
ATOM 686 C CA . ILE A 1 93 ? 1.911 7.388 -13.777 1.00 89.25 93 ILE A CA 1
ATOM 687 C C . ILE A 1 93 ? 0.871 7.491 -12.664 1.00 89.25 93 ILE A C 1
ATOM 689 O O . ILE A 1 93 ? 0.122 8.458 -12.609 1.00 89.25 93 ILE A O 1
ATOM 693 N N . ALA A 1 94 ? 0.813 6.476 -11.802 1.00 89.50 94 ALA A N 1
ATOM 694 C CA . ALA A 1 94 ? -0.060 6.451 -10.639 1.00 89.50 94 ALA A CA 1
ATOM 695 C C . ALA A 1 94 ? 0.493 5.491 -9.583 1.00 89.50 94 ALA A C 1
ATOM 697 O O . ALA A 1 94 ? 1.043 4.441 -9.922 1.00 89.50 94 ALA A O 1
ATOM 698 N N . GLY A 1 95 ? 0.294 5.837 -8.317 1.00 91.88 95 GLY A N 1
ATOM 699 C CA . GLY A 1 95 ? 0.484 4.957 -7.173 1.00 91.88 95 GLY A CA 1
ATOM 700 C C . GLY A 1 95 ? -0.701 5.137 -6.236 1.00 91.88 95 GLY A C 1
ATOM 701 O O . GLY A 1 95 ? -1.034 6.268 -5.892 1.00 91.88 95 GLY A O 1
ATOM 702 N N . GLN A 1 96 ? -1.352 4.041 -5.869 1.00 94.94 96 GLN A N 1
ATOM 703 C CA . GLN A 1 96 ? -2.502 4.047 -4.972 1.00 94.94 96 GLN A CA 1
ATOM 704 C C . GLN A 1 96 ? -2.446 2.828 -4.062 1.00 94.94 96 GLN A C 1
ATOM 706 O O . GLN A 1 96 ? -2.035 1.752 -4.502 1.00 94.94 96 GLN A O 1
ATOM 711 N N . ALA A 1 97 ? -2.881 2.987 -2.821 1.00 94.94 97 ALA A N 1
ATOM 712 C CA . ALA A 1 97 ? -3.174 1.872 -1.945 1.00 94.94 97 ALA A CA 1
ATOM 713 C C . ALA A 1 97 ? -4.584 2.003 -1.387 1.00 94.94 97 ALA A C 1
ATOM 715 O O . ALA A 1 97 ? -5.096 3.106 -1.204 1.00 94.94 97 ALA A O 1
ATOM 716 N N . GLU A 1 98 ? -5.195 0.856 -1.143 1.00 95.25 98 GLU A N 1
ATOM 717 C CA . GLU A 1 98 ? -6.566 0.734 -0.668 1.00 95.25 98 GLU A CA 1
ATOM 718 C C . GLU A 1 98 ? -6.689 -0.502 0.229 1.00 95.25 98 GLU A C 1
ATOM 720 O O . GLU A 1 98 ? -5.860 -1.416 0.163 1.00 95.25 98 GLU A O 1
ATOM 725 N N . LEU A 1 99 ? -7.729 -0.536 1.060 1.00 95.00 99 LEU A N 1
ATOM 726 C CA . LEU A 1 99 ? -8.114 -1.740 1.785 1.00 95.00 99 LEU A CA 1
ATOM 727 C C . LEU A 1 99 ? -8.993 -2.617 0.890 1.00 95.00 99 LEU A C 1
ATOM 729 O O . LEU A 1 99 ? -10.075 -2.206 0.477 1.00 95.00 99 LEU A O 1
ATOM 733 N N . VAL A 1 100 ? -8.547 -3.842 0.616 1.00 95.06 100 VAL A N 1
ATOM 734 C CA . VAL A 1 100 ? -9.302 -4.829 -0.170 1.00 95.06 100 VAL A CA 1
ATOM 735 C C . VAL A 1 100 ? -9.709 -6.020 0.697 1.00 95.06 100 VAL A C 1
ATOM 737 O O . VAL A 1 100 ? -8.950 -6.398 1.589 1.00 95.06 100 VAL A O 1
ATOM 740 N N . PRO A 1 101 ? -10.878 -6.643 0.457 1.00 94.81 101 PRO A N 1
ATOM 741 C CA . PRO A 1 101 ? -11.292 -7.839 1.189 1.00 94.81 101 PRO A CA 1
ATOM 742 C C . PRO A 1 101 ? -10.272 -8.977 1.078 1.00 94.81 101 PRO A C 1
ATOM 744 O O . PRO A 1 101 ? -9.608 -9.123 0.049 1.00 94.81 101 PRO A O 1
ATOM 747 N N . ASP A 1 102 ? -10.195 -9.831 2.102 1.00 92.06 102 ASP A N 1
ATOM 748 C CA . ASP A 1 102 ? -9.389 -11.050 2.037 1.00 92.06 102 ASP A CA 1
ATOM 749 C C . ASP A 1 102 ? -9.809 -11.925 0.841 1.00 92.06 102 ASP A C 1
ATOM 751 O O . ASP A 1 102 ? -10.947 -12.411 0.812 1.00 92.06 102 ASP A O 1
ATOM 755 N N . PRO A 1 103 ? -8.908 -12.204 -0.126 1.00 87.75 103 PRO A N 1
ATOM 756 C CA . PRO A 1 103 ? -9.215 -13.092 -1.247 1.00 87.75 103 PRO A CA 1
ATOM 757 C C . PRO A 1 103 ? -9.567 -14.525 -0.811 1.00 87.75 103 PRO A C 1
ATOM 759 O O . PRO A 1 103 ? -10.111 -15.289 -1.605 1.00 87.75 103 PRO A O 1
ATOM 762 N N . ARG A 1 104 ? -9.270 -14.907 0.438 1.00 90.31 104 ARG A N 1
ATOM 763 C CA . ARG A 1 104 ? -9.630 -16.200 1.044 1.00 90.31 104 ARG A CA 1
ATOM 764 C C . ARG A 1 104 ? -11.025 -16.201 1.682 1.00 90.31 104 ARG A C 1
ATOM 766 O O . ARG A 1 104 ? -11.481 -17.254 2.117 1.00 90.31 104 ARG A O 1
ATOM 773 N N . GLY A 1 105 ? -11.698 -15.050 1.743 1.00 85.00 105 GLY A N 1
ATOM 774 C CA . GLY A 1 105 ? -13.071 -14.914 2.237 1.00 85.00 105 GLY A CA 1
ATOM 775 C C . GLY A 1 105 ? -13.218 -14.648 3.739 1.00 85.00 105 GLY A C 1
ATOM 776 O O . GLY A 1 105 ? -14.343 -14.667 4.242 1.00 85.00 105 GLY A O 1
ATOM 777 N N . ALA A 1 106 ? -12.130 -14.390 4.474 1.00 89.69 106 ALA A N 1
ATOM 778 C CA . ALA A 1 106 ? -12.239 -13.903 5.848 1.00 89.69 106 ALA A CA 1
ATOM 779 C C . ALA A 1 106 ? -12.840 -12.485 5.876 1.00 89.69 106 ALA A C 1
ATOM 781 O O . ALA A 1 106 ? -12.667 -11.700 4.945 1.00 89.69 106 ALA A O 1
ATOM 782 N N . ARG A 1 107 ? -13.540 -12.135 6.963 1.00 91.75 107 ARG A N 1
ATOM 783 C CA . ARG A 1 107 ? -14.123 -10.793 7.163 1.00 91.75 107 ARG A CA 1
ATOM 784 C C . ARG A 1 107 ? -13.077 -9.792 7.656 1.00 91.75 107 ARG A C 1
ATOM 786 O O . ARG A 1 107 ? -13.245 -9.182 8.706 1.00 91.75 107 ARG A O 1
ATOM 793 N N . VAL A 1 108 ? -11.986 -9.683 6.910 1.00 93.94 108 VAL A N 1
ATOM 794 C CA . VAL A 1 108 ? -10.901 -8.730 7.138 1.00 93.94 108 VAL A CA 1
ATOM 795 C C . VAL A 1 108 ? -10.485 -8.118 5.807 1.00 93.94 108 VAL A C 1
ATOM 797 O O . VAL A 1 108 ? -10.745 -8.681 4.739 1.00 93.94 108 VAL A O 1
ATOM 800 N N . TYR A 1 109 ? -9.822 -6.976 5.888 1.00 95.06 109 TYR A N 1
ATOM 801 C CA . TYR A 1 109 ? -9.294 -6.239 4.757 1.00 95.06 109 TYR A CA 1
ATOM 802 C C . TYR A 1 109 ? -7.774 -6.143 4.866 1.00 95.06 109 TYR A C 1
ATOM 804 O O . TYR A 1 109 ? -7.221 -6.016 5.959 1.00 95.06 109 TYR A O 1
ATOM 812 N N . TRP A 1 110 ? -7.104 -6.194 3.722 1.00 95.12 110 TRP A N 1
ATOM 813 C CA . TRP A 1 110 ? -5.656 -6.090 3.596 1.00 95.12 110 TRP A CA 1
ATOM 814 C C . TRP A 1 110 ? -5.298 -4.878 2.756 1.00 95.12 110 TRP A C 1
ATOM 816 O O . TRP A 1 110 ? -6.048 -4.488 1.862 1.00 95.12 110 TRP A O 1
ATOM 826 N N . VAL A 1 111 ? -4.122 -4.311 2.996 1.00 94.69 111 VAL A N 1
ATOM 827 C CA . VAL A 1 111 ? -3.619 -3.219 2.166 1.00 94.69 111 VAL A CA 1
ATOM 828 C C . VAL A 1 111 ? -3.151 -3.778 0.826 1.00 94.69 111 VAL A C 1
ATOM 830 O O . VAL A 1 111 ? -2.224 -4.589 0.768 1.00 94.69 111 VAL A O 1
ATOM 833 N N . GLN A 1 112 ? -3.764 -3.315 -0.259 1.00 94.88 112 GLN A N 1
ATOM 834 C CA . GLN A 1 112 ? -3.304 -3.555 -1.620 1.00 94.88 112 GLN A CA 1
ATOM 835 C C . GLN A 1 112 ? -2.623 -2.305 -2.158 1.00 94.88 112 GLN A C 1
ATOM 837 O O . GLN A 1 112 ? -3.237 -1.247 -2.218 1.00 94.88 112 GLN A O 1
ATOM 842 N N . LEU A 1 113 ? -1.383 -2.439 -2.619 1.00 94.81 113 LEU A N 1
ATOM 843 C CA . LEU A 1 113 ? -0.657 -1.400 -3.338 1.00 94.81 113 LEU A CA 1
ATOM 844 C C . LEU A 1 113 ? -0.750 -1.665 -4.842 1.00 94.81 113 LEU A C 1
ATOM 846 O O . LEU A 1 113 ? -0.398 -2.746 -5.314 1.00 94.81 113 LEU A O 1
ATOM 850 N N . THR A 1 114 ? -1.184 -0.664 -5.602 1.00 94.31 114 THR A N 1
ATOM 851 C CA . THR A 1 114 ? -1.199 -0.672 -7.065 1.00 94.31 114 THR A CA 1
ATOM 852 C C . THR A 1 114 ? -0.337 0.461 -7.603 1.00 94.31 114 THR A C 1
ATOM 854 O O . THR A 1 114 ? -0.573 1.631 -7.306 1.00 94.31 114 THR A O 1
ATOM 857 N N . ILE A 1 115 ? 0.643 0.126 -8.443 1.00 91.62 115 ILE A N 1
ATOM 858 C CA . ILE A 1 115 ? 1.513 1.105 -9.100 1.00 91.62 115 ILE A CA 1
ATOM 859 C C . ILE A 1 115 ? 1.469 0.904 -10.609 1.00 91.62 115 ILE A C 1
ATOM 861 O O . ILE A 1 115 ? 1.608 -0.209 -11.123 1.00 91.62 115 ILE A O 1
ATOM 865 N N . ARG A 1 116 ? 1.312 2.016 -11.326 1.00 91.00 116 ARG A N 1
ATOM 866 C CA . ARG A 1 116 ? 1.383 2.104 -12.779 1.00 91.00 116 ARG A CA 1
ATOM 867 C C . ARG A 1 116 ? 2.647 2.853 -13.188 1.00 91.00 116 ARG A C 1
ATOM 869 O O . ARG A 1 116 ? 2.803 4.028 -12.866 1.00 91.00 116 ARG A O 1
ATOM 876 N N . VAL A 1 117 ? 3.519 2.183 -13.938 1.00 87.88 117 VAL A N 1
ATOM 877 C CA . VAL A 1 117 ? 4.832 2.700 -14.354 1.00 87.88 117 VAL A CA 1
ATOM 878 C C . VAL A 1 117 ? 5.004 2.608 -15.868 1.00 87.88 117 VAL A C 1
ATOM 880 O O . VAL A 1 117 ? 4.603 1.629 -16.503 1.00 87.88 117 VAL A O 1
ATOM 883 N N . ALA A 1 118 ? 5.639 3.620 -16.447 1.00 87.31 118 ALA A N 1
ATOM 884 C CA . ALA A 1 118 ? 6.184 3.605 -17.803 1.00 87.31 118 ALA A CA 1
ATOM 885 C C . ALA A 1 118 ? 7.667 4.007 -17.785 1.00 87.31 118 ALA A C 1
ATOM 887 O O . ALA A 1 118 ? 8.216 4.299 -16.729 1.00 87.31 118 ALA A O 1
ATOM 888 N N . GLY A 1 119 ? 8.322 4.018 -18.943 1.00 84.31 119 GLY A N 1
ATOM 889 C CA . GLY A 1 119 ? 9.759 4.263 -19.060 1.00 84.31 119 GLY A CA 1
ATOM 890 C C . GLY A 1 119 ? 10.579 2.984 -18.909 1.00 84.31 119 GLY A C 1
ATOM 891 O O . GLY A 1 119 ? 10.105 1.893 -19.248 1.00 84.31 119 GLY A O 1
ATOM 892 N N . SER A 1 120 ? 11.821 3.122 -18.456 1.00 79.50 120 SER A N 1
ATOM 893 C CA . SER A 1 120 ? 12.765 2.008 -18.349 1.00 79.50 120 SER A CA 1
ATOM 894 C C . SER A 1 120 ? 12.370 1.026 -17.244 1.00 79.50 120 SER A C 1
ATOM 896 O O . SER A 1 120 ? 12.043 1.426 -16.129 1.00 79.50 120 SER A O 1
ATOM 898 N N . VAL A 1 121 ? 12.389 -0.272 -17.558 1.00 78.75 121 VAL A N 1
ATOM 899 C CA . VAL A 1 121 ? 12.254 -1.365 -16.583 1.00 78.75 121 VAL A CA 1
ATOM 900 C C . VAL A 1 121 ? 13.392 -2.379 -16.776 1.00 78.75 121 VAL A C 1
ATOM 902 O O . VAL A 1 121 ? 13.775 -2.621 -17.928 1.00 78.75 121 VAL A O 1
ATOM 905 N N . PRO A 1 122 ? 13.916 -3.005 -15.705 1.00 80.75 122 PRO A N 1
ATOM 906 C CA . PRO A 1 122 ? 13.390 -3.069 -14.348 1.00 80.75 122 PRO A CA 1
ATOM 907 C C . PRO A 1 122 ? 13.487 -1.745 -13.586 1.00 80.75 122 PRO A C 1
ATOM 909 O O . PRO A 1 122 ? 14.424 -0.980 -13.781 1.00 80.75 122 PRO A O 1
ATOM 912 N N . ALA A 1 123 ? 12.494 -1.472 -12.742 1.00 82.62 123 ALA A N 1
ATOM 913 C CA . ALA A 1 123 ? 12.421 -0.250 -11.947 1.00 82.62 123 ALA A CA 1
ATOM 914 C C . ALA A 1 123 ? 12.053 -0.573 -10.499 1.00 82.62 123 ALA A C 1
ATOM 916 O O . ALA A 1 123 ? 11.036 -1.228 -10.254 1.00 82.62 123 ALA A O 1
ATOM 917 N N . GLY A 1 124 ? 12.865 -0.088 -9.560 1.00 86.50 124 GLY A N 1
ATOM 918 C CA . GLY A 1 124 ? 12.553 -0.103 -8.138 1.00 86.50 124 GLY A CA 1
ATOM 919 C C . GLY A 1 124 ? 11.654 1.080 -7.812 1.00 86.50 124 GLY A C 1
ATOM 920 O O . GLY A 1 124 ? 12.015 2.232 -8.054 1.00 86.50 124 GLY A O 1
ATOM 921 N N . ILE A 1 125 ? 10.464 0.812 -7.290 1.00 88.06 125 ILE A N 1
ATOM 922 C CA . ILE A 1 125 ? 9.532 1.847 -6.851 1.00 88.06 125 ILE A CA 1
ATOM 923 C C . ILE A 1 125 ? 9.447 1.789 -5.336 1.00 88.06 125 ILE A C 1
ATOM 925 O O . ILE A 1 125 ? 8.927 0.821 -4.779 1.00 88.06 125 ILE A O 1
ATOM 929 N N . GLY A 1 126 ? 9.981 2.820 -4.686 1.00 91.06 126 GLY A N 1
ATOM 930 C CA . GLY A 1 126 ? 9.803 3.017 -3.259 1.00 91.06 126 GLY A CA 1
ATOM 931 C C . GLY A 1 126 ? 8.352 3.377 -2.963 1.00 91.06 126 GLY A C 1
ATOM 932 O O . GLY A 1 126 ? 7.722 4.133 -3.712 1.00 91.06 126 GLY A O 1
ATOM 933 N N . TYR A 1 127 ? 7.814 2.822 -1.886 1.00 92.69 127 TYR A N 1
ATOM 934 C CA . TYR A 1 127 ? 6.473 3.133 -1.419 1.00 92.69 127 TYR A CA 1
ATOM 935 C C . TYR A 1 127 ? 6.466 3.422 0.078 1.00 92.69 127 TYR A C 1
ATOM 937 O O . TYR A 1 127 ? 7.259 2.879 0.848 1.00 92.69 127 TYR A O 1
ATOM 945 N N . ARG A 1 128 ? 5.513 4.262 0.477 1.00 94.88 128 ARG A N 1
ATOM 946 C CA . ARG A 1 128 ? 5.088 4.477 1.855 1.00 94.88 128 ARG A CA 1
ATOM 947 C C . ARG A 1 128 ? 3.568 4.515 1.868 1.00 94.88 128 ARG A C 1
ATOM 949 O O . ARG A 1 128 ? 2.968 5.363 1.210 1.00 94.88 128 ARG A O 1
ATOM 956 N N . VAL A 1 129 ? 2.954 3.589 2.589 1.00 95.19 129 VAL A N 1
ATOM 957 C CA . VAL A 1 129 ? 1.508 3.541 2.804 1.00 95.19 129 VAL A CA 1
ATOM 958 C C . VAL A 1 129 ? 1.253 3.756 4.281 1.00 95.19 129 VAL A C 1
ATOM 960 O O . VAL A 1 129 ? 1.799 3.031 5.104 1.00 95.19 129 VAL A O 1
ATOM 963 N N . VAL A 1 130 ? 0.439 4.746 4.616 1.00 94.62 130 VAL A N 1
ATOM 964 C CA . VAL A 1 130 ? -0.009 5.000 5.983 1.00 94.62 130 VAL A CA 1
ATOM 965 C C . VAL A 1 130 ? -1.486 4.663 6.049 1.00 94.62 130 VAL A C 1
ATOM 967 O O . VAL A 1 130 ? -2.273 5.183 5.260 1.00 94.62 130 VAL A O 1
ATOM 970 N N . VAL A 1 131 ? -1.846 3.780 6.974 1.00 94.25 131 VAL A N 1
ATOM 971 C CA . VAL A 1 131 ? -3.237 3.459 7.285 1.00 94.25 131 VAL A CA 1
ATOM 972 C C . VAL A 1 131 ? -3.552 3.984 8.672 1.00 94.25 131 VAL A C 1
ATOM 974 O O . VAL A 1 131 ? -2.884 3.608 9.633 1.00 94.25 131 VAL A O 1
ATOM 977 N N . GLU A 1 132 ? -4.573 4.824 8.772 1.00 93.50 132 GLU A N 1
ATOM 978 C CA . GLU A 1 132 ? -5.079 5.358 10.031 1.00 93.50 132 GLU A CA 1
ATOM 979 C C . GLU A 1 132 ? -6.493 4.842 10.273 1.00 93.50 132 GLU A C 1
ATOM 981 O O . GLU A 1 132 ? -7.384 4.979 9.433 1.00 93.50 132 GLU A O 1
ATOM 986 N N . VAL A 1 133 ? -6.700 4.222 11.430 1.00 92.69 133 VAL A N 1
ATOM 987 C CA . VAL A 1 133 ? -7.982 3.619 11.796 1.00 92.69 133 VAL A CA 1
ATOM 988 C C . VAL A 1 133 ? -8.187 3.690 13.306 1.00 92.69 133 VAL A C 1
ATOM 990 O O . VAL A 1 133 ? -7.224 3.797 14.067 1.00 92.69 133 VAL A O 1
ATOM 993 N N . HIS A 1 134 ? -9.433 3.612 13.770 1.00 90.44 134 HIS A N 1
ATOM 994 C CA . HIS A 1 134 ? -9.709 3.486 15.198 1.00 90.44 134 HIS A CA 1
ATOM 995 C C . HIS A 1 134 ? -9.014 2.227 15.768 1.00 90.44 134 HIS A C 1
ATOM 997 O O . HIS A 1 134 ? -9.084 1.173 15.129 1.00 90.44 134 HIS A O 1
ATOM 1003 N N . PRO A 1 135 ? -8.365 2.279 16.949 1.00 88.62 135 PRO A N 1
ATOM 1004 C CA . PRO A 1 135 ? -7.560 1.168 17.472 1.00 88.62 135 PRO A CA 1
ATOM 1005 C C . PRO A 1 135 ? -8.277 -0.191 17.526 1.00 88.62 135 PRO A C 1
ATOM 1007 O O . PRO A 1 135 ? -7.664 -1.212 17.224 1.00 88.62 135 PRO A O 1
ATOM 1010 N N . ASP A 1 136 ? -9.580 -0.196 17.817 1.00 89.50 136 ASP A N 1
ATOM 1011 C CA . ASP A 1 136 ? -10.415 -1.410 17.900 1.00 89.50 136 ASP A CA 1
ATOM 1012 C C . ASP A 1 136 ? -10.748 -2.054 16.539 1.00 89.50 136 ASP A C 1
ATOM 1014 O O . ASP A 1 136 ? -11.452 -3.061 16.470 1.00 89.50 136 ASP A O 1
ATOM 1018 N N . LYS A 1 137 ? -10.300 -1.456 15.432 1.00 88.44 137 LYS A N 1
ATOM 1019 C CA . LYS A 1 137 ? -10.594 -1.902 14.060 1.00 88.44 137 LYS A CA 1
ATOM 1020 C C . LYS A 1 137 ? -9.420 -2.620 13.399 1.00 88.44 137 LYS A C 1
ATOM 1022 O O . LYS A 1 137 ? -9.415 -2.805 12.183 1.00 88.44 137 LYS A O 1
ATOM 1027 N N . VAL A 1 138 ? -8.443 -3.042 14.194 1.00 87.94 138 VAL A N 1
ATOM 1028 C CA . VAL A 1 138 ? -7.320 -3.877 13.759 1.00 87.94 138 VAL A CA 1
ATOM 1029 C C . VAL A 1 138 ? -7.379 -5.206 14.507 1.00 87.94 138 VAL A C 1
ATOM 1031 O O . VAL A 1 138 ? -7.557 -5.208 15.724 1.00 87.94 138 VAL A O 1
ATOM 1034 N N . GLY A 1 139 ? -7.271 -6.314 13.768 1.00 76.25 139 GLY A N 1
ATOM 1035 C CA . GLY A 1 139 ? -7.334 -7.686 14.289 1.00 76.25 139 GLY A CA 1
ATOM 1036 C C . GLY A 1 139 ? -5.982 -8.336 14.550 1.00 76.25 139 GLY A C 1
ATOM 1037 O O . GLY A 1 139 ? -4.948 -7.816 14.069 1.00 76.25 139 GLY A O 1
#

Foldseek 3Di:
DAFDWDWDDKDWDWDQDPVPRDIKIKIKTKTKTWDQYDDDDDDDDDWDFFDLVRWDKHKDFDPPWFWFLDQPWDKDKDKDWPDDPDFDDKDWPDKDWGWDDDPVPDNTTTIMIMTTIGTTPRTIMIMMMMTIGHPVRTD